Protein AF-A0A1Q6EGH8-F1 (afdb_monomer_lite)

pLDDT: mean 84.61, std 16.71, range [37.56, 96.5]

Structure (mmCIF, N/CA/C/O backbone):
data_AF-A0A1Q6EGH8-F1
#
_entry.id   AF-A0A1Q6EGH8-F1
#
loop_
_atom_site.group_PDB
_atom_site.id
_atom_site.type_symbol
_atom_site.label_atom_id
_atom_site.label_alt_id
_atom_site.label_comp_id
_atom_site.label_asym_id
_atom_site.label_entity_id
_atom_site.label_seq_id
_atom_site.pdbx_PDB_ins_code
_atom_site.Cartn_x
_atom_site.Cartn_y
_atom_site.Cartn_z
_atom_site.occupancy
_atom_site.B_iso_or_equiv
_atom_site.auth_seq_id
_atom_site.auth_comp_id
_atom_site.auth_asym_id
_atom_site.auth_atom_id
_atom_site.pdbx_PDB_model_num
ATOM 1 N N . MET A 1 1 ? 10.510 12.191 8.350 1.00 44.50 1 MET A N 1
ATOM 2 C CA . MET A 1 1 ? 9.214 11.978 7.665 1.00 44.50 1 MET A CA 1
ATOM 3 C C . MET A 1 1 ? 9.374 11.669 6.173 1.00 44.50 1 MET A C 1
ATOM 5 O O . MET A 1 1 ? 8.522 10.967 5.662 1.00 44.50 1 MET A O 1
ATOM 9 N N . TRP A 1 2 ? 10.466 12.075 5.503 1.00 37.56 2 TRP A N 1
ATOM 10 C CA . TRP A 1 2 ? 10.780 11.653 4.118 1.00 37.56 2 TRP A CA 1
ATOM 11 C C . TRP A 1 2 ? 11.889 10.588 4.013 1.00 37.56 2 TRP A C 1
ATOM 13 O O . TRP A 1 2 ? 11.902 9.809 3.074 1.00 37.56 2 TRP A O 1
ATOM 23 N N . GLU A 1 3 ? 12.747 10.474 5.030 1.00 38.56 3 GLU A N 1
ATOM 24 C CA . GLU A 1 3 ? 13.835 9.475 5.115 1.00 38.56 3 GLU A CA 1
ATOM 25 C C . GLU A 1 3 ? 13.351 8.018 5.285 1.00 38.56 3 GLU A C 1
ATOM 27 O O . GLU A 1 3 ? 14.087 7.080 5.009 1.00 38.56 3 GLU A O 1
ATOM 32 N N . VAL A 1 4 ? 12.106 7.803 5.732 1.00 43.56 4 VAL A N 1
ATOM 33 C CA . VAL A 1 4 ? 11.557 6.452 5.992 1.00 43.56 4 VAL A CA 1
ATOM 34 C C . VAL A 1 4 ? 10.980 5.799 4.727 1.00 43.56 4 VAL A C 1
ATOM 36 O O . VAL A 1 4 ? 10.674 4.613 4.732 1.00 43.56 4 VAL A O 1
ATOM 39 N N . PHE A 1 5 ? 10.863 6.567 3.639 1.00 43.62 5 PHE A N 1
ATOM 40 C CA . PHE A 1 5 ? 10.524 6.076 2.304 1.00 43.62 5 PHE A CA 1
ATOM 41 C C . PHE A 1 5 ? 11.769 5.990 1.421 1.00 43.62 5 PHE A C 1
ATOM 43 O O . PHE A 1 5 ? 11.671 6.181 0.210 1.00 43.62 5 PHE A O 1
ATOM 50 N N . ALA A 1 6 ? 12.941 5.702 2.002 1.00 45.06 6 ALA A N 1
ATOM 51 C CA . ALA A 1 6 ? 13.976 5.003 1.256 1.00 45.06 6 ALA A CA 1
ATOM 52 C C . ALA A 1 6 ? 13.323 3.708 0.761 1.00 45.06 6 ALA A C 1
ATOM 54 O O . ALA A 1 6 ? 13.169 2.741 1.504 1.00 45.06 6 ALA A O 1
ATOM 55 N N . VAL A 1 7 ? 12.773 3.797 -0.449 1.00 51.06 7 VAL A N 1
ATOM 56 C CA . VAL A 1 7 ? 12.012 2.767 -1.131 1.00 51.06 7 VAL A CA 1
ATOM 57 C C . VAL A 1 7 ? 12.851 1.505 -1.003 1.00 51.06 7 VAL A C 1
ATOM 59 O O . VAL A 1 7 ? 14.018 1.510 -1.390 1.00 51.06 7 VAL A O 1
ATOM 62 N N . ALA A 1 8 ? 12.287 0.437 -0.441 1.0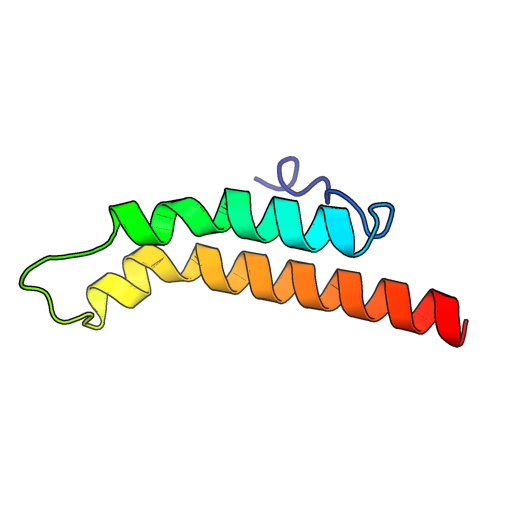0 51.03 8 ALA A N 1
ATOM 63 C CA . ALA A 1 8 ? 12.727 -0.890 -0.835 1.00 51.03 8 ALA A CA 1
ATOM 64 C C . ALA A 1 8 ? 12.466 -0.940 -2.347 1.00 51.03 8 ALA A C 1
ATOM 66 O O . ALA A 1 8 ? 11.318 -1.048 -2.782 1.00 51.03 8 ALA A O 1
ATOM 67 N N . GLY A 1 9 ? 13.519 -0.562 -3.079 1.00 55.16 9 GLY A N 1
ATOM 68 C CA . GLY A 1 9 ? 13.497 0.153 -4.349 1.00 55.16 9 GLY A CA 1
ATOM 69 C C . GLY A 1 9 ? 12.695 -0.556 -5.420 1.00 55.16 9 GLY A C 1
ATOM 70 O O . GLY A 1 9 ? 12.419 -1.751 -5.335 1.00 55.16 9 GLY A O 1
ATOM 71 N N . ALA A 1 10 ? 12.477 0.139 -6.530 1.00 57.41 10 ALA A N 1
ATOM 72 C CA . ALA A 1 10 ? 12.362 -0.524 -7.830 1.00 57.41 10 ALA A CA 1
ATOM 73 C C . ALA A 1 10 ? 13.439 -1.621 -8.058 1.00 57.41 10 ALA A C 1
ATOM 75 O O . ALA A 1 10 ? 13.258 -2.480 -8.909 1.00 57.41 10 ALA A O 1
ATOM 76 N N . ASP A 1 11 ? 14.522 -1.599 -7.277 1.00 66.38 11 ASP A N 1
ATOM 77 C CA . ASP A 1 11 ? 15.642 -2.538 -7.264 1.00 66.38 11 ASP A CA 1
ATOM 78 C C . ASP A 1 11 ? 15.336 -3.916 -6.636 1.00 66.38 11 ASP A C 1
ATOM 80 O O . ASP A 1 11 ? 16.142 -4.836 -6.772 1.00 66.38 11 ASP A O 1
ATOM 84 N N . ALA A 1 12 ? 14.208 -4.083 -5.935 1.00 77.25 12 ALA A N 1
ATOM 85 C CA . ALA A 1 12 ? 13.771 -5.382 -5.417 1.00 77.25 12 ALA A CA 1
ATOM 86 C C . ALA A 1 12 ? 12.996 -6.184 -6.480 1.00 77.25 12 ALA A C 1
ATOM 88 O O . ALA A 1 12 ? 12.383 -5.638 -7.393 1.00 77.25 12 ALA A O 1
ATOM 89 N N . THR A 1 13 ? 13.002 -7.509 -6.372 1.00 88.31 13 THR A N 1
ATOM 90 C CA . THR A 1 13 ? 12.274 -8.392 -7.290 1.00 88.31 13 THR A CA 1
ATOM 91 C C . THR A 1 13 ? 10.761 -8.352 -7.035 1.00 88.31 13 THR A C 1
ATOM 93 O O . THR A 1 13 ? 10.320 -8.136 -5.902 1.00 88.31 13 THR A O 1
ATOM 96 N N . PRO A 1 14 ? 9.921 -8.711 -8.027 1.00 90.19 14 PRO A N 1
ATOM 97 C CA . PRO A 1 14 ? 8.476 -8.835 -7.817 1.00 90.19 14 PRO A CA 1
ATOM 98 C C . PRO A 1 14 ? 8.067 -9.764 -6.663 1.00 90.19 14 PRO A C 1
ATOM 100 O O . PRO A 1 14 ? 7.036 -9.551 -6.022 1.00 90.19 14 PRO A O 1
ATOM 103 N N . ARG A 1 15 ? 8.873 -10.793 -6.365 1.00 91.75 15 ARG A N 1
ATOM 104 C CA . ARG A 1 15 ? 8.640 -11.683 -5.219 1.00 91.75 15 ARG A CA 1
ATOM 105 C C . ARG A 1 15 ? 8.905 -10.975 -3.889 1.00 91.75 15 ARG A C 1
ATOM 107 O O . ARG A 1 15 ? 8.140 -11.172 -2.947 1.00 91.75 15 ARG A O 1
ATOM 114 N N . GLU A 1 16 ? 9.963 -10.179 -3.804 1.00 92.25 16 GLU A N 1
ATOM 115 C CA . GLU A 1 16 ? 10.286 -9.394 -2.608 1.00 92.25 16 GLU A CA 1
ATOM 116 C C . GLU A 1 16 ? 9.232 -8.314 -2.372 1.00 92.25 16 GLU A C 1
ATOM 118 O O . GLU A 1 16 ? 8.726 -8.198 -1.260 1.00 92.25 16 GLU A O 1
ATOM 123 N N . TRP A 1 17 ? 8.766 -7.645 -3.430 1.00 92.81 17 TRP A N 1
ATOM 124 C CA . TRP A 1 17 ? 7.657 -6.694 -3.345 1.00 92.81 17 TRP A CA 1
ATOM 125 C C . TRP A 1 17 ? 6.389 -7.297 -2.743 1.00 92.81 17 TRP A C 1
ATOM 127 O O . TRP A 1 17 ? 5.752 -6.680 -1.885 1.00 92.81 17 TRP A O 1
ATOM 137 N N . LEU A 1 18 ? 6.026 -8.508 -3.182 1.00 91.62 18 LEU A N 1
ATOM 138 C CA . LEU A 1 18 ? 4.886 -9.244 -2.640 1.00 91.62 18 LEU A CA 1
ATOM 139 C C . LEU A 1 18 ? 5.081 -9.542 -1.149 1.00 91.62 18 LEU A C 1
ATOM 141 O O . LEU A 1 18 ? 4.153 -9.364 -0.359 1.00 91.62 18 LEU A O 1
ATOM 145 N N . HIS A 1 19 ? 6.280 -9.986 -0.764 1.00 93.50 19 HIS A N 1
ATOM 146 C CA . HIS A 1 19 ? 6.607 -10.273 0.629 1.00 93.50 19 HIS A CA 1
ATOM 147 C C . HIS A 1 19 ? 6.543 -9.014 1.503 1.00 93.50 19 HIS A C 1
ATOM 149 O O . HIS A 1 19 ? 5.884 -9.025 2.540 1.00 93.50 19 HIS A O 1
ATOM 155 N N . GLU A 1 20 ? 7.153 -7.914 1.066 1.00 93.38 20 GLU A N 1
ATOM 156 C CA . GLU A 1 20 ? 7.135 -6.624 1.760 1.00 93.38 20 GLU A CA 1
ATOM 157 C C . GLU A 1 20 ? 5.712 -6.104 1.960 1.00 93.38 20 GLU A C 1
ATOM 159 O O . GLU A 1 20 ? 5.351 -5.694 3.063 1.00 93.38 20 GLU A O 1
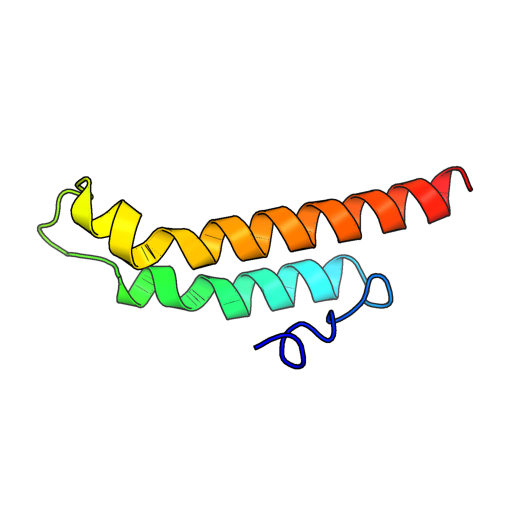ATOM 164 N N . THR A 1 21 ? 4.877 -6.171 0.918 1.00 93.69 21 THR A N 1
ATOM 165 C CA . THR A 1 21 ? 3.463 -5.792 1.015 1.00 93.69 21 THR A CA 1
ATOM 166 C C . THR A 1 21 ? 2.722 -6.692 2.002 1.00 93.69 21 THR A C 1
ATOM 168 O O . THR A 1 21 ? 1.959 -6.185 2.820 1.00 93.69 21 THR A O 1
ATOM 171 N N . ALA A 1 22 ? 2.968 -8.005 2.002 1.00 95.06 22 ALA A N 1
ATOM 172 C CA . ALA A 1 22 ? 2.350 -8.914 2.967 1.00 95.06 22 ALA A CA 1
ATOM 173 C C . ALA A 1 22 ? 2.770 -8.608 4.417 1.00 95.06 22 ALA A C 1
ATOM 175 O O . ALA A 1 22 ? 1.929 -8.620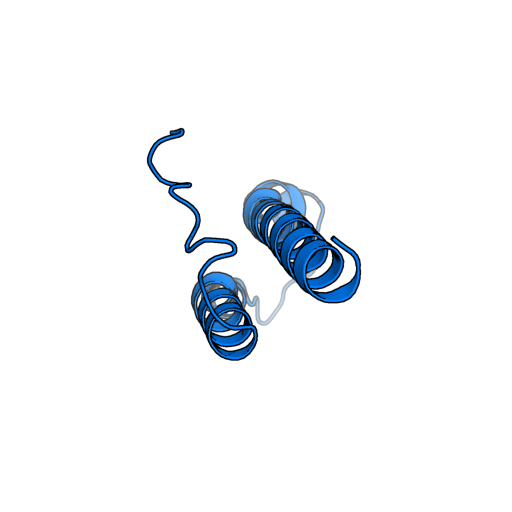 5.316 1.00 95.06 22 ALA A O 1
ATOM 176 N N . VAL A 1 23 ? 4.051 -8.302 4.646 1.00 95.69 23 VAL A N 1
ATOM 177 C CA . VAL A 1 23 ? 4.569 -7.920 5.968 1.00 95.69 23 VAL A CA 1
ATOM 178 C C . VAL A 1 23 ? 3.959 -6.594 6.425 1.00 95.69 23 VAL A C 1
ATOM 180 O O . VAL A 1 23 ? 3.432 -6.524 7.534 1.00 95.69 23 VAL A O 1
ATOM 183 N N . ALA A 1 24 ? 3.967 -5.568 5.570 1.00 94.06 24 ALA A N 1
ATOM 184 C CA . ALA A 1 24 ? 3.425 -4.248 5.888 1.00 94.06 24 ALA A CA 1
ATOM 185 C C . ALA A 1 24 ? 1.910 -4.285 6.146 1.00 94.06 24 ALA A C 1
ATOM 187 O O . ALA A 1 24 ? 1.417 -3.659 7.084 1.00 94.06 24 ALA A O 1
ATOM 188 N N . CYS A 1 25 ? 1.166 -5.057 5.351 1.00 96.12 25 CYS A N 1
ATOM 189 C CA . CYS A 1 25 ? -0.283 -5.177 5.484 1.00 96.12 25 CYS A CA 1
ATOM 190 C C . CYS A 1 25 ? -0.724 -6.089 6.629 1.00 96.12 25 CYS A C 1
ATOM 192 O O . CYS A 1 25 ? -1.916 -6.155 6.901 1.00 96.12 25 CYS A O 1
ATOM 194 N N . ARG A 1 26 ? 0.180 -6.779 7.335 1.00 96.50 26 ARG A N 1
ATOM 195 C CA . ARG A 1 26 ? -0.205 -7.689 8.426 1.00 96.50 26 ARG A CA 1
ATOM 196 C C . ARG A 1 26 ? -1.035 -7.001 9.518 1.00 96.50 26 ARG A C 1
ATOM 198 O O . ARG A 1 26 ? -1.913 -7.634 10.094 1.00 96.50 26 ARG A O 1
ATOM 205 N N . VAL A 1 27 ? -0.807 -5.707 9.746 1.00 94.69 27 VAL A N 1
ATOM 206 C CA . VAL A 1 27 ? -1.525 -4.896 10.744 1.00 94.69 27 VAL A CA 1
ATOM 207 C C . VAL A 1 27 ? -3.048 -4.858 10.524 1.00 94.69 27 VAL A C 1
ATOM 209 O O . VAL A 1 27 ? -3.796 -4.648 11.474 1.00 94.69 27 VAL A O 1
ATOM 212 N N . ILE A 1 28 ? -3.544 -5.134 9.308 1.00 93.75 28 ILE A N 1
ATOM 213 C CA . ILE A 1 28 ? -4.994 -5.179 9.043 1.00 93.75 28 ILE A CA 1
ATOM 214 C C . ILE A 1 28 ? -5.708 -6.251 9.872 1.00 93.75 28 ILE A C 1
ATOM 216 O O . ILE A 1 28 ? -6.893 -6.111 10.163 1.00 93.75 28 ILE A O 1
ATOM 220 N N . TYR A 1 29 ? -4.997 -7.314 10.255 1.00 91.94 29 TYR A N 1
ATOM 221 C CA . TYR A 1 29 ? -5.552 -8.366 11.098 1.00 91.94 29 TYR A CA 1
ATOM 222 C C . TYR A 1 29 ? -5.677 -7.915 12.556 1.00 91.94 29 TYR A C 1
ATOM 224 O O . TYR A 1 29 ? -6.631 -8.298 13.225 1.00 91.94 29 TYR A O 1
ATOM 232 N N . ASP A 1 30 ? -4.792 -7.032 13.023 1.00 92.25 30 ASP A N 1
ATOM 233 C CA . ASP A 1 30 ? -4.899 -6.417 14.352 1.00 92.25 30 ASP A CA 1
ATOM 234 C C . ASP A 1 30 ? -6.062 -5.411 14.411 1.00 92.25 30 ASP A C 1
ATOM 236 O O . ASP A 1 30 ? -6.631 -5.150 15.469 1.00 92.25 30 ASP A O 1
ATOM 240 N N . TRP A 1 31 ? -6.446 -4.858 13.258 1.00 91.38 31 TRP A N 1
ATOM 241 C CA . TRP A 1 31 ? -7.604 -3.976 13.108 1.00 91.38 31 TRP A CA 1
ATOM 242 C C . TRP A 1 31 ? -8.940 -4.718 13.005 1.00 91.38 31 TRP A C 1
ATOM 244 O O . TRP A 1 31 ? -9.997 -4.079 12.952 1.00 91.38 31 TRP A O 1
ATOM 254 N N . GLN A 1 32 ? -8.922 -6.051 12.943 1.00 85.38 32 GLN A N 1
ATOM 255 C CA . GLN A 1 32 ? -10.136 -6.847 12.863 1.00 85.38 32 GLN A CA 1
ATOM 256 C C . GLN A 1 32 ? -10.996 -6.625 14.114 1.00 85.38 32 GLN A C 1
ATOM 258 O O . GLN A 1 32 ? -10.534 -6.744 15.247 1.00 85.38 32 GLN A O 1
ATOM 263 N N . ARG A 1 33 ? -12.282 -6.331 13.909 1.00 81.88 33 ARG A N 1
ATOM 264 C CA . ARG A 1 33 ? -13.261 -6.184 14.992 1.00 81.88 33 ARG A CA 1
ATOM 265 C C . ARG A 1 33 ? -14.266 -7.323 14.887 1.00 81.88 33 ARG A C 1
ATOM 267 O O . ARG A 1 33 ? -14.870 -7.501 13.833 1.00 81.88 33 ARG A O 1
ATOM 274 N N . ALA A 1 34 ? -14.423 -8.103 15.956 1.00 78.12 34 ALA A N 1
ATOM 275 C CA . ALA A 1 34 ? -15.297 -9.283 15.976 1.00 78.12 34 ALA A CA 1
ATOM 276 C C . ALA A 1 34 ? -16.792 -8.936 15.817 1.00 78.12 34 ALA A C 1
ATOM 278 O O . ALA A 1 34 ? -17.590 -9.773 15.410 1.00 78.12 34 ALA A O 1
ATOM 279 N N . ASP A 1 35 ? -17.149 -7.692 16.121 1.00 75.75 35 ASP A N 1
ATOM 280 C CA . ASP A 1 35 ? -18.494 -7.123 16.171 1.00 75.75 35 ASP A CA 1
ATOM 281 C C . ASP A 1 35 ? -18.691 -5.943 15.195 1.00 75.75 35 ASP A C 1
ATOM 283 O O . ASP A 1 35 ? -19.763 -5.339 15.150 1.00 75.75 35 ASP A O 1
ATOM 287 N N . GLY A 1 36 ? -17.656 -5.563 14.440 1.00 68.81 36 GLY A N 1
ATOM 288 C CA . GLY A 1 36 ? -17.510 -4.181 13.988 1.00 68.81 36 GLY A CA 1
ATOM 289 C C . GLY A 1 36 ? -17.833 -3.907 12.522 1.00 68.81 36 GLY A C 1
ATOM 290 O O . GLY A 1 36 ? -17.216 -4.445 11.607 1.00 68.81 36 GLY A O 1
ATOM 291 N N . THR A 1 37 ? -18.714 -2.933 12.308 1.00 83.00 37 THR A N 1
ATOM 292 C CA . THR A 1 37 ? -18.828 -2.180 11.052 1.00 83.00 37 THR A CA 1
ATOM 293 C C . THR A 1 37 ? -17.615 -1.267 10.842 1.00 83.00 37 THR A C 1
ATOM 295 O O . THR A 1 37 ? -17.262 -0.472 11.717 1.00 83.00 37 THR A O 1
ATOM 298 N N . TYR A 1 38 ? -17.021 -1.302 9.650 1.00 89.62 38 TYR A N 1
ATOM 299 C CA . TYR A 1 38 ? -15.946 -0.393 9.237 1.00 89.62 38 TYR A CA 1
ATOM 300 C C . TYR A 1 38 ? -16.520 0.939 8.732 1.00 89.62 38 TYR A C 1
ATOM 302 O O . TYR A 1 38 ? -16.754 1.134 7.542 1.00 89.62 38 TYR A O 1
ATOM 310 N N . GLY A 1 39 ? -16.820 1.845 9.666 1.00 91.00 39 GLY A N 1
ATOM 311 C CA . GLY A 1 39 ? -17.389 3.164 9.368 1.00 91.00 39 GLY A CA 1
ATOM 312 C C . GLY A 1 39 ? -16.357 4.218 8.948 1.00 91.00 39 GLY A C 1
ATOM 313 O O . GLY A 1 39 ? -15.157 3.967 8.892 1.00 91.00 39 GLY A O 1
ATOM 314 N N . LYS A 1 40 ? -16.821 5.452 8.719 1.00 94.00 40 LYS A N 1
ATOM 315 C CA . LYS A 1 40 ? -15.978 6.579 8.276 1.00 94.00 40 LYS A CA 1
ATOM 316 C C . LYS A 1 40 ? -14.743 6.808 9.158 1.00 94.00 40 LYS A C 1
ATOM 318 O O . LYS A 1 40 ? -13.666 7.029 8.622 1.00 94.00 40 LYS A O 1
ATOM 323 N N . GLN A 1 41 ? -14.895 6.732 10.483 1.00 92.25 41 GLN A N 1
ATOM 324 C CA . GLN A 1 41 ? -13.778 6.947 11.408 1.00 92.25 41 GLN A CA 1
ATOM 325 C C . GLN A 1 41 ? -12.671 5.910 11.208 1.00 92.25 41 GLN A C 1
ATOM 327 O O . GLN A 1 41 ? -11.511 6.282 11.133 1.00 92.25 41 GLN A O 1
ATOM 332 N N . PHE A 1 42 ? -13.036 4.638 11.021 1.00 92.81 42 PHE A N 1
ATOM 333 C CA . PHE A 1 42 ? -12.071 3.585 10.717 1.00 92.81 42 PHE A CA 1
ATOM 334 C C . PHE A 1 42 ? -11.265 3.926 9.462 1.00 92.81 42 PHE A C 1
ATOM 336 O O . PHE A 1 42 ? -10.043 3.906 9.501 1.00 92.81 42 PHE A O 1
ATOM 343 N N . VAL A 1 43 ? -11.945 4.330 8.383 1.00 92.69 43 VAL A N 1
ATOM 344 C CA . VAL A 1 43 ? -11.274 4.746 7.143 1.00 92.69 43 VAL A CA 1
ATOM 345 C C . VAL A 1 43 ? -10.317 5.910 7.405 1.00 92.69 43 VAL A C 1
ATOM 347 O O . VAL A 1 43 ? -9.173 5.850 6.974 1.00 92.69 43 VAL A O 1
ATOM 350 N N . THR A 1 44 ? -10.752 6.943 8.133 1.00 95.19 44 THR A N 1
ATOM 351 C CA . THR A 1 44 ? -9.910 8.100 8.482 1.00 95.19 44 THR A CA 1
ATOM 352 C C . THR A 1 44 ? -8.718 7.732 9.367 1.00 95.19 44 THR A C 1
ATOM 354 O O . THR A 1 44 ? -7.669 8.352 9.236 1.00 95.19 44 THR A O 1
ATOM 357 N N . ASP A 1 45 ? -8.839 6.721 10.223 1.00 93.69 45 ASP A N 1
ATOM 358 C CA . ASP A 1 45 ? -7.745 6.279 11.090 1.00 93.69 45 ASP A CA 1
ATOM 359 C C . ASP A 1 45 ? -6.737 5.392 10.338 1.00 93.69 45 ASP A C 1
ATOM 361 O O . ASP A 1 45 ? -5.551 5.383 10.668 1.00 93.69 45 ASP A O 1
ATOM 365 N N . THR A 1 46 ? -7.180 4.656 9.311 1.00 94.19 46 THR A N 1
ATOM 366 C CA . THR A 1 46 ? -6.356 3.641 8.631 1.00 94.19 46 THR A CA 1
ATOM 367 C C . THR A 1 46 ? -5.919 4.007 7.210 1.00 94.19 46 THR A C 1
ATOM 369 O O . THR A 1 46 ? -5.195 3.225 6.595 1.00 94.19 46 THR A O 1
ATOM 372 N N . TYR A 1 47 ? -6.346 5.151 6.659 1.00 94.81 47 TYR A N 1
ATOM 373 C CA . TYR A 1 47 ? -6.180 5.491 5.231 1.00 94.81 47 TYR A CA 1
ATOM 374 C C . TYR A 1 47 ? -4.728 5.487 4.724 1.00 94.81 47 TYR A C 1
ATOM 376 O O . TYR A 1 47 ? -4.491 5.181 3.557 1.00 94.81 47 TYR A O 1
ATOM 384 N N . LEU A 1 48 ? -3.752 5.776 5.590 1.00 96.00 48 LEU A N 1
ATOM 385 C CA . LEU A 1 48 ? -2.346 5.865 5.187 1.00 96.00 48 LEU A CA 1
ATOM 386 C C . LEU A 1 48 ? -1.776 4.530 4.695 1.00 96.00 48 LEU A C 1
ATOM 388 O O . LEU A 1 48 ? -0.937 4.519 3.799 1.00 96.00 48 LEU A O 1
ATOM 392 N N . LEU A 1 49 ? -2.215 3.396 5.251 1.00 95.69 49 LEU A N 1
ATOM 393 C CA . LEU A 1 49 ? -1.703 2.089 4.831 1.00 95.69 49 LEU A CA 1
ATOM 394 C C . LEU A 1 49 ? -2.005 1.797 3.348 1.00 95.69 49 LEU A C 1
ATOM 396 O O . LEU A 1 49 ? -1.053 1.530 2.608 1.00 95.69 49 LEU A O 1
ATOM 400 N N . PRO A 1 50 ? -3.270 1.840 2.877 1.00 94.94 50 PRO A N 1
ATOM 401 C CA . PRO A 1 50 ? -3.562 1.618 1.466 1.00 94.94 50 PRO A CA 1
ATOM 402 C C . PRO A 1 50 ? -2.962 2.696 0.555 1.00 94.94 50 PRO A C 1
ATOM 404 O O . PRO A 1 50 ? -2.527 2.350 -0.540 1.00 94.94 50 PRO A O 1
ATOM 407 N N . GLU A 1 51 ? -2.861 3.960 0.988 1.00 96.12 51 GLU A N 1
ATOM 408 C CA . GLU A 1 51 ? -2.181 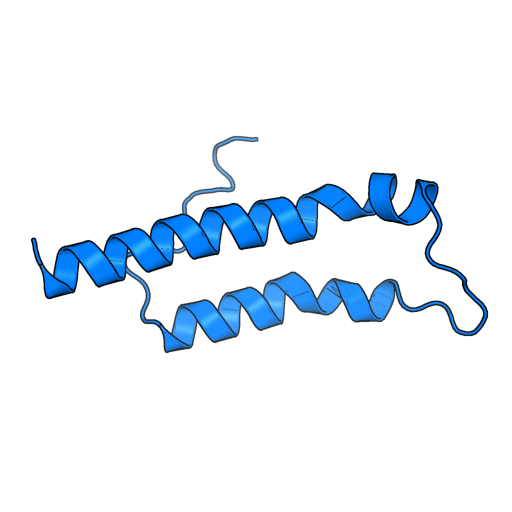5.005 0.201 1.00 96.12 51 GLU A CA 1
ATOM 409 C C . GLU A 1 51 ? -0.700 4.684 -0.030 1.00 96.12 51 GLU A C 1
ATOM 411 O O . GLU A 1 51 ? -0.228 4.716 -1.168 1.00 96.12 51 GLU A O 1
ATOM 416 N N . CYS A 1 52 ? 0.026 4.287 1.018 1.00 94.44 52 CYS A N 1
ATOM 417 C CA . CYS A 1 52 ? 1.422 3.870 0.898 1.00 94.44 52 CYS A CA 1
ATOM 418 C C . CYS A 1 52 ? 1.581 2.672 -0.050 1.00 94.44 52 CYS A C 1
ATOM 420 O O . CYS A 1 52 ? 2.471 2.674 -0.902 1.00 94.44 52 CYS A O 1
ATOM 422 N N . GLN A 1 53 ? 0.716 1.656 0.061 1.00 94.75 53 GLN A N 1
ATOM 423 C CA . GLN A 1 53 ? 0.780 0.490 -0.828 1.00 94.75 53 GLN A CA 1
ATOM 424 C C . GLN A 1 53 ? 0.453 0.848 -2.283 1.00 94.75 53 GLN A C 1
ATOM 426 O O . GLN A 1 53 ? 1.092 0.317 -3.190 1.00 94.75 53 GLN A O 1
ATOM 431 N N . LEU A 1 54 ? -0.486 1.770 -2.521 1.00 95.38 54 LEU A N 1
ATOM 432 C CA . LEU A 1 54 ? -0.827 2.244 -3.864 1.00 95.38 54 LEU A CA 1
ATOM 433 C C . LEU A 1 54 ? 0.351 2.971 -4.527 1.00 95.38 54 LEU A C 1
ATOM 435 O O . LEU A 1 54 ? 0.666 2.717 -5.693 1.00 95.38 54 LEU A O 1
ATOM 439 N N . ILE A 1 55 ? 1.025 3.848 -3.780 1.00 93.50 55 ILE A N 1
ATOM 440 C CA . ILE A 1 55 ? 2.204 4.576 -4.262 1.00 93.50 55 ILE A CA 1
ATOM 441 C C . ILE A 1 55 ? 3.329 3.589 -4.602 1.00 93.50 55 ILE A C 1
ATOM 443 O O . ILE A 1 55 ? 3.883 3.642 -5.700 1.00 93.50 55 ILE A O 1
ATOM 447 N N . LEU A 1 56 ? 3.622 2.638 -3.708 1.00 92.69 56 LEU A N 1
ATOM 448 C CA . LEU A 1 56 ? 4.643 1.612 -3.945 1.00 92.69 56 LEU A CA 1
ATOM 449 C C . LEU A 1 56 ? 4.313 0.745 -5.163 1.00 92.69 56 LEU A C 1
ATOM 451 O O . LEU A 1 56 ? 5.175 0.530 -6.012 1.00 92.69 56 LEU A O 1
ATOM 455 N N . ALA A 1 57 ? 3.067 0.281 -5.291 1.00 92.56 57 ALA A N 1
ATOM 456 C CA . ALA A 1 57 ? 2.627 -0.493 -6.448 1.00 92.56 57 ALA A CA 1
ATOM 457 C C . ALA A 1 57 ? 2.806 0.282 -7.763 1.00 92.56 57 ALA A C 1
ATOM 459 O O . ALA A 1 57 ? 3.216 -0.302 -8.763 1.00 92.56 57 ALA A O 1
ATOM 460 N N . SER A 1 58 ? 2.570 1.597 -7.749 1.00 94.12 58 SER A N 1
ATOM 461 C CA . SER A 1 58 ? 2.749 2.458 -8.923 1.00 94.12 58 SER A CA 1
ATOM 462 C C . SER A 1 58 ? 4.217 2.555 -9.349 1.00 94.12 58 SER A C 1
ATOM 464 O O . SER A 1 58 ? 4.521 2.389 -10.528 1.00 94.12 58 SER A O 1
ATOM 466 N N . TYR A 1 59 ? 5.143 2.752 -8.403 1.00 92.50 59 TYR A N 1
ATOM 467 C CA . TYR A 1 59 ? 6.580 2.769 -8.706 1.00 92.50 59 TYR A CA 1
ATOM 468 C C . TYR A 1 59 ? 7.090 1.417 -9.205 1.00 92.50 59 TYR A C 1
ATOM 470 O O . TYR A 1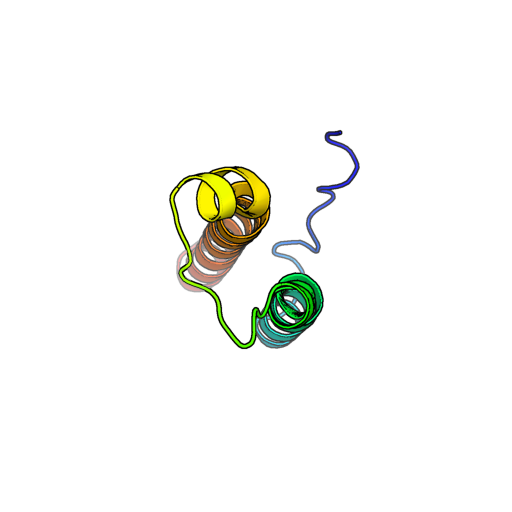 59 ? 7.849 1.357 -10.169 1.00 92.50 59 TYR A O 1
ATOM 478 N N . ARG A 1 60 ? 6.637 0.327 -8.583 1.00 93.00 60 ARG A N 1
ATOM 479 C CA . ARG A 1 60 ? 6.982 -1.043 -8.982 1.00 93.00 60 ARG A CA 1
ATOM 480 C C . ARG A 1 60 ? 6.468 -1.370 -10.384 1.00 93.00 60 ARG A C 1
ATOM 482 O O . ARG A 1 60 ? 7.194 -1.944 -11.187 1.00 93.00 60 ARG A O 1
ATOM 489 N N . LEU A 1 61 ? 5.246 -0.9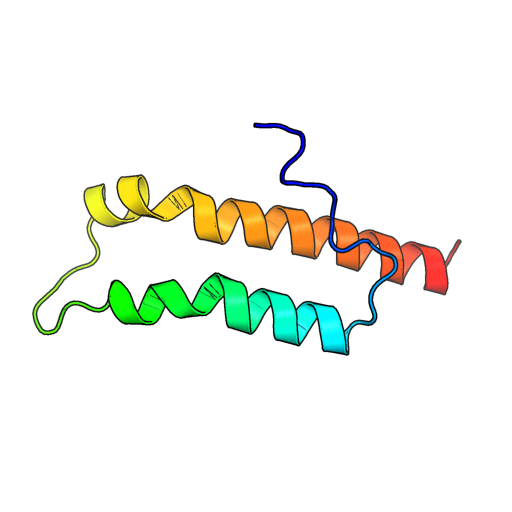46 -10.713 1.00 93.25 61 LEU A N 1
ATOM 490 C CA . LEU A 1 61 ? 4.708 -1.068 -12.066 1.00 93.25 61 LEU A CA 1
ATOM 491 C C . LEU A 1 61 ? 5.545 -0.270 -13.071 1.00 93.25 61 LEU A C 1
ATOM 493 O O . LEU A 1 61 ? 5.905 -0.809 -14.112 1.00 93.25 61 LEU A O 1
ATOM 497 N N . ALA A 1 62 ? 5.884 0.983 -12.761 1.00 92.44 62 ALA A N 1
ATOM 498 C CA . ALA A 1 62 ? 6.736 1.797 -13.624 1.00 92.44 62 ALA A CA 1
ATOM 499 C C . ALA A 1 62 ? 8.108 1.143 -13.857 1.00 92.44 62 ALA A C 1
ATOM 501 O O . ALA A 1 62 ? 8.587 1.132 -14.985 1.00 92.44 62 ALA A O 1
ATOM 502 N N . ALA A 1 63 ? 8.704 0.538 -12.825 1.00 89.00 63 ALA A N 1
ATOM 503 C CA . ALA A 1 63 ? 9.960 -0.198 -12.943 1.00 89.00 63 ALA A CA 1
ATOM 504 C C . ALA A 1 63 ? 9.850 -1.382 -13.916 1.00 89.00 63 ALA A C 1
ATOM 506 O O . ALA A 1 63 ? 10.678 -1.513 -14.811 1.00 89.00 63 ALA A O 1
ATOM 507 N N . VAL A 1 64 ? 8.789 -2.191 -13.799 1.00 92.00 64 VAL A N 1
ATOM 508 C CA . VAL A 1 64 ? 8.532 -3.306 -14.728 1.00 92.00 64 VAL A CA 1
ATOM 509 C C . VAL A 1 64 ? 8.325 -2.803 -16.155 1.00 92.00 64 VAL A C 1
ATOM 511 O O . VAL A 1 64 ? 8.857 -3.381 -17.095 1.00 92.00 64 VAL A O 1
ATOM 514 N N . LEU A 1 65 ? 7.559 -1.727 -16.341 1.00 94.50 65 LEU A N 1
ATOM 515 C CA . LEU A 1 65 ? 7.325 -1.168 -17.673 1.00 94.50 65 LEU A CA 1
ATOM 516 C C . LEU A 1 65 ? 8.616 -0.624 -18.297 1.00 94.50 65 LEU A C 1
ATOM 518 O O . LEU A 1 65 ? 8.833 -0.825 -19.488 1.00 94.50 65 LEU A O 1
ATOM 522 N N . ASN A 1 66 ? 9.475 0.017 -17.505 1.00 92.00 66 ASN A N 1
ATOM 523 C CA . ASN A 1 66 ? 10.775 0.495 -17.970 1.00 92.00 66 ASN A CA 1
ATOM 524 C C . ASN A 1 66 ? 11.711 -0.664 -18.338 1.00 92.00 66 ASN A C 1
ATOM 526 O O . ASN A 1 66 ? 12.419 -0.559 -19.326 1.00 92.00 66 ASN A O 1
ATOM 530 N N . ASP A 1 67 ? 11.696 -1.774 -17.597 1.00 88.94 67 ASP A N 1
ATOM 531 C CA . ASP A 1 67 ? 12.489 -2.966 -17.941 1.00 88.94 67 ASP A CA 1
ATOM 532 C C . ASP A 1 67 ? 11.998 -3.636 -19.238 1.00 88.94 67 ASP A C 1
ATOM 534 O O . ASP A 1 67 ? 12.787 -4.121 -20.045 1.00 88.94 67 ASP A O 1
ATOM 538 N N . LEU A 1 68 ? 10.682 -3.628 -19.476 1.00 94.25 68 LEU A N 1
ATOM 539 C CA . LEU A 1 68 ? 10.081 -4.244 -20.662 1.00 94.25 68 LEU A CA 1
ATOM 540 C C . LEU A 1 68 ? 10.190 -3.393 -21.934 1.00 94.25 68 LEU A C 1
ATOM 542 O O . LEU A 1 68 ? 10.221 -3.954 -23.032 1.00 94.25 68 LEU A O 1
ATOM 546 N N . PHE A 1 69 ? 10.160 -2.065 -21.808 1.00 96.50 69 PHE A N 1
ATOM 547 C CA . PHE A 1 69 ? 9.972 -1.151 -22.943 1.00 96.50 69 PHE A CA 1
ATOM 548 C C . PHE A 1 69 ? 10.971 0.014 -23.013 1.00 96.50 69 PHE A C 1
ATOM 550 O O . PHE A 1 69 ? 10.885 0.799 -23.961 1.00 96.50 69 PHE A O 1
ATOM 557 N N . GLY A 1 70 ? 11.835 0.176 -22.008 1.00 81.06 70 GLY A N 1
ATOM 558 C CA . GLY A 1 70 ? 12.805 1.272 -21.896 1.00 81.06 70 GLY A CA 1
ATOM 559 C C . GLY A 1 70 ? 14.126 1.043 -22.613 1.00 81.06 70 GLY A C 1
ATOM 560 O O . GLY A 1 70 ? 14.368 -0.069 -23.133 1.00 81.06 70 GLY A O 1
#

Radius of gyration: 15.02 Å; chains: 1; bounding box: 34×24×39 Å

Foldseek 3Di:
DVVVPPPVALPDDPVVLVVVLCVLCVCVVVVDDPPDDCDPVNCVVPVVSVVVNVVNVVRNVVSVCVVVPD

Secondary structure (DSSP, 8-state):
--GGG--S-TTS-HHHHHHHHHHHHTHHHHT--TT----HHHHHHHTHHHHHHHHHHHHHHHHHHHHHH-

Sequence (70 aa):
MWEVFAVAGADATPREWLHETAVACRVIYDWQRADGTYGKQFVTDTYLLPECQLILASYRLAAVLNDLFG